Protein AF-A0AAV7FAI3-F1 (afdb_monomer_lite)

InterPro domains:
  IPR007508 D-aminoacyl-tRNA deacylase DtdA [PF04414] (69-119)
  IPR007508 D-aminoacyl-tRNA deacylase DtdA [PTHR34667] (17-124)

Sequence (124 aa):
MYQSLKQEDGEACGGDVATTIDATSIGPVSARLAPDISSFVNRDVRLLKHDNSIVTENDLDKWWEEVTGEVVDEVVFLSKHTAVSNRPALTVHSIGVTHLTEDETPPAGGKPGWAGLANLRIGP

Secondary structure (DSSP, 8-state):
--------------EEEEEESS-----S-EEEEETTEEEEEETTEEEEEESS-GGG--SHHHHHHHHH-PPEEEEEEE-----TT----------EETTS-TTSPPTTSS-BTEEPPP-TTS--

Radius of gyration: 15.96 Å; chains: 1; bounding box: 40×35×48 Å

Organism: Aristolochia fimbriata (NCBI:txid158543)

Structure (mmCIF, N/CA/C/O backbone):
data_AF-A0AAV7FAI3-F1
#
_entry.id   AF-A0AAV7FAI3-F1
#
loop_
_atom_site.group_PDB
_atom_site.id
_atom_site.type_symbol
_atom_site.label_atom_id
_atom_site.label_alt_id
_atom_site.label_comp_id
_atom_site.label_asym_id
_atom_site.label_entity_id
_atom_site.label_seq_id
_atom_site.pdbx_PDB_ins_code
_atom_site.Cartn_x
_atom_site.Cartn_y
_atom_site.Cartn_z
_atom_site.occupancy
_atom_site.B_iso_or_equiv
_atom_site.auth_seq_id
_atom_site.auth_comp_id
_atom_site.auth_asym_id
_atom_site.auth_atom_id
_atom_site.pdbx_PDB_model_num
ATOM 1 N N . MET A 1 1 ? 17.771 -5.960 3.764 1.00 31.33 1 MET A N 1
ATOM 2 C CA . MET A 1 1 ? 17.878 -7.086 4.713 1.00 31.33 1 MET A CA 1
ATOM 3 C C . MET A 1 1 ? 17.279 -6.643 6.036 1.00 31.33 1 MET A C 1
ATOM 5 O O . MET A 1 1 ? 17.920 -5.880 6.738 1.00 31.33 1 MET A O 1
ATOM 9 N N . TYR A 1 2 ? 16.054 -7.059 6.344 1.00 23.88 2 TYR A N 1
ATOM 10 C CA . TYR A 1 2 ? 15.601 -7.144 7.730 1.00 23.88 2 TYR A CA 1
ATOM 11 C C . TYR A 1 2 ? 14.695 -8.365 7.846 1.00 23.88 2 TYR A C 1
ATOM 13 O O . TYR A 1 2 ? 13.717 -8.494 7.115 1.00 23.88 2 TYR A O 1
ATOM 21 N N . GLN A 1 3 ? 15.119 -9.285 8.708 1.00 33.38 3 GLN A N 1
ATOM 22 C CA . GLN A 1 3 ? 14.254 -10.271 9.326 1.00 33.38 3 GLN A CA 1
ATOM 23 C C . GLN A 1 3 ? 13.405 -9.555 10.374 1.00 33.38 3 GLN A C 1
ATOM 25 O O . GLN A 1 3 ? 13.952 -8.759 11.133 1.00 33.38 3 GLN A O 1
ATOM 30 N N . SER A 1 4 ? 12.127 -9.894 10.485 1.00 27.55 4 SER A N 1
ATOM 31 C CA . SER A 1 4 ? 11.436 -9.777 11.767 1.00 27.55 4 SER A CA 1
ATOM 32 C C . SER A 1 4 ? 10.621 -11.042 11.991 1.00 27.55 4 SER A C 1
ATOM 34 O O . SER A 1 4 ? 9.481 -11.173 11.562 1.00 27.55 4 SER A O 1
ATOM 36 N N . LEU A 1 5 ? 11.281 -12.019 12.609 1.00 38.38 5 LEU A N 1
ATOM 37 C CA . LEU A 1 5 ? 10.615 -12.982 13.468 1.00 38.38 5 LEU A CA 1
ATOM 38 C C . LEU A 1 5 ? 10.424 -12.290 14.816 1.00 38.38 5 LEU A C 1
ATOM 40 O O . LEU A 1 5 ? 11.423 -11.977 15.461 1.00 38.38 5 LEU A O 1
ATOM 44 N N . LYS A 1 6 ? 9.175 -12.113 15.247 1.00 27.11 6 LYS A N 1
ATOM 45 C CA . LYS A 1 6 ? 8.776 -12.069 16.660 1.00 27.11 6 LYS A CA 1
ATOM 46 C C . LYS A 1 6 ? 7.303 -12.459 16.757 1.00 27.11 6 LYS A C 1
ATOM 48 O O . LYS A 1 6 ? 6.411 -11.633 16.644 1.00 27.11 6 LYS A O 1
ATOM 53 N N . GLN A 1 7 ? 7.085 -13.752 16.965 1.00 39.31 7 GLN A N 1
ATOM 54 C CA . GLN A 1 7 ? 5.891 -14.246 17.632 1.00 39.31 7 GLN A CA 1
ATOM 55 C C . GLN A 1 7 ? 6.240 -14.321 19.118 1.00 39.31 7 GLN A C 1
ATOM 57 O O . GLN A 1 7 ? 6.970 -15.222 19.519 1.00 39.31 7 GLN A O 1
ATOM 62 N N . GLU A 1 8 ? 5.788 -13.345 19.903 1.00 31.97 8 GLU A N 1
ATOM 63 C CA . GLU A 1 8 ? 5.756 -13.419 21.367 1.00 31.97 8 GLU A CA 1
ATOM 64 C C . GLU A 1 8 ? 4.483 -12.728 21.873 1.00 31.97 8 GLU A C 1
ATOM 66 O O . GLU A 1 8 ? 4.356 -11.509 21.824 1.00 31.97 8 GLU A O 1
ATOM 71 N N . ASP A 1 9 ? 3.537 -13.564 22.297 1.00 40.19 9 ASP A N 1
ATOM 72 C CA . ASP A 1 9 ? 2.578 -13.418 23.393 1.00 40.19 9 ASP A CA 1
ATOM 73 C C . ASP A 1 9 ? 2.335 -11.992 23.922 1.00 40.19 9 ASP A C 1
ATOM 75 O O . ASP A 1 9 ? 2.815 -11.583 24.980 1.00 40.19 9 ASP A O 1
ATOM 79 N N . GLY A 1 10 ? 1.496 -11.258 23.205 1.00 30.20 10 GLY A N 1
ATOM 80 C CA . GLY A 1 10 ? 0.836 -10.050 23.672 1.00 30.20 10 GLY A CA 1
ATOM 81 C C . GLY A 1 10 ? -0.392 -9.837 22.806 1.00 30.20 10 GLY A C 1
ATOM 82 O O . GLY A 1 10 ? -0.322 -10.025 21.596 1.00 30.20 10 GLY A O 1
ATOM 83 N N . GLU A 1 11 ? -1.527 -9.515 23.417 1.00 35.69 11 GLU A N 1
ATOM 84 C CA . GLU A 1 11 ? -2.785 -9.219 22.728 1.00 35.69 11 GLU A CA 1
ATOM 85 C C . GLU A 1 11 ? -2.623 -7.916 21.928 1.00 35.69 11 GLU A C 1
ATOM 87 O O . GLU A 1 11 ? -3.003 -6.833 22.364 1.00 35.69 11 GLU A O 1
ATOM 92 N N . ALA A 1 12 ? -1.952 -8.010 20.781 1.00 31.94 12 ALA A N 1
ATOM 93 C CA . ALA A 1 12 ? -1.932 -6.982 19.765 1.00 31.94 12 ALA A CA 1
ATOM 94 C C . ALA A 1 12 ? -3.230 -7.137 18.977 1.00 31.94 12 ALA A C 1
ATOM 96 O O . ALA A 1 12 ? -3.502 -8.190 18.401 1.00 31.94 12 ALA A O 1
ATOM 97 N N . CYS A 1 13 ? -4.057 -6.096 19.009 1.00 29.64 13 CYS A N 1
ATOM 98 C CA . CYS A 1 13 ? -5.210 -5.960 18.130 1.00 29.64 13 CYS A CA 1
ATOM 99 C C . CYS A 1 13 ? -4.656 -5.748 16.713 1.00 29.64 13 CYS A C 1
ATOM 101 O O . CYS A 1 13 ? -4.453 -4.615 16.286 1.00 29.64 13 CYS A O 1
ATOM 103 N N . GLY A 1 14 ? -4.268 -6.848 16.074 1.00 29.78 14 GLY A N 1
ATOM 104 C CA . GLY A 1 14 ? -3.664 -6.883 14.754 1.00 29.78 14 GLY A CA 1
ATOM 105 C C . GLY A 1 14 ? -4.673 -6.468 13.691 1.00 29.78 14 GLY A C 1
ATOM 106 O O . GLY A 1 14 ? -5.823 -6.916 13.723 1.00 29.78 14 GLY A O 1
ATOM 107 N N . GLY A 1 15 ? -4.282 -5.520 12.839 1.00 40.50 15 GLY A N 1
ATOM 108 C CA . GLY A 1 15 ? -5.161 -4.907 11.851 1.00 40.50 15 GLY A CA 1
ATOM 109 C C . GLY A 1 15 ? -4.710 -5.179 10.418 1.00 40.50 15 GLY A C 1
ATOM 110 O O . GLY A 1 15 ? -3.538 -5.002 10.088 1.00 40.50 15 GLY A O 1
ATOM 111 N N . ASP A 1 16 ? -5.652 -5.536 9.546 1.00 49.38 16 ASP A N 1
ATOM 112 C CA . ASP A 1 16 ? -5.429 -5.633 8.102 1.00 49.38 16 ASP A CA 1
ATOM 113 C C . ASP A 1 16 ? -5.553 -4.240 7.474 1.00 49.38 16 ASP A C 1
ATOM 115 O O . ASP A 1 16 ? -6.592 -3.585 7.599 1.00 49.38 16 ASP A O 1
ATOM 119 N N . VAL A 1 17 ? -4.530 -3.779 6.751 1.00 55.59 17 VAL A N 1
ATOM 120 C CA . VAL A 1 17 ? -4.552 -2.476 6.073 1.00 55.59 17 VAL A CA 1
ATOM 121 C C . VAL A 1 17 ? -4.789 -2.671 4.577 1.00 55.59 17 VAL A C 1
ATOM 123 O O . VAL A 1 17 ? -3.921 -3.108 3.826 1.00 55.59 17 VAL A O 1
ATOM 126 N N . ALA A 1 18 ? -5.979 -2.306 4.112 1.00 56.81 18 ALA A N 1
ATOM 127 C CA . ALA A 1 18 ? -6.295 -2.213 2.696 1.00 56.81 18 ALA A CA 1
ATOM 128 C C . ALA A 1 18 ? -6.073 -0.780 2.206 1.00 56.81 18 ALA A C 1
ATOM 130 O O . ALA A 1 18 ? -6.509 0.161 2.857 1.00 56.81 18 ALA A O 1
ATOM 131 N N . THR A 1 19 ? -5.461 -0.579 1.044 1.00 53.22 19 THR A N 1
ATOM 132 C CA . THR A 1 19 ? -5.336 0.756 0.423 1.00 53.22 19 THR A CA 1
ATOM 133 C C . THR A 1 19 ? -6.078 0.808 -0.906 1.00 53.22 19 THR A C 1
ATOM 135 O O . THR A 1 19 ? -6.117 -0.173 -1.655 1.00 53.22 19 THR A O 1
ATOM 138 N N . THR A 1 20 ? -6.718 1.946 -1.186 1.00 46.34 20 THR A N 1
ATOM 139 C CA . THR A 1 20 ? -7.415 2.194 -2.446 1.00 46.34 20 THR A CA 1
ATOM 140 C C . THR A 1 20 ? -7.256 3.634 -2.925 1.00 46.34 20 THR A C 1
ATOM 142 O O . THR A 1 20 ? -7.294 4.583 -2.141 1.00 46.34 20 THR A O 1
ATOM 145 N N . ILE A 1 21 ? -7.166 3.788 -4.247 1.00 44.78 21 ILE A N 1
ATOM 146 C CA . ILE A 1 21 ? -7.304 5.073 -4.947 1.00 44.78 21 ILE A CA 1
ATOM 147 C C . ILE A 1 21 ? -8.761 5.367 -5.353 1.00 44.78 21 ILE A C 1
ATOM 149 O O . ILE A 1 21 ? -9.038 6.434 -5.896 1.00 44.78 21 ILE A O 1
ATOM 153 N N . ASP A 1 22 ? -9.703 4.437 -5.127 1.00 40.09 22 ASP A N 1
ATOM 154 C CA . ASP A 1 22 ? -11.091 4.543 -5.600 1.00 40.09 22 ASP A CA 1
ATOM 155 C C . ASP A 1 22 ? -12.115 4.404 -4.457 1.00 40.09 22 ASP A C 1
ATOM 157 O O . ASP A 1 22 ? -12.010 3.573 -3.560 1.00 40.09 22 ASP A O 1
ATOM 161 N N . ALA A 1 23 ? -13.136 5.256 -4.467 1.00 36.91 23 ALA A N 1
ATOM 162 C CA . ALA A 1 23 ? -13.968 5.595 -3.312 1.00 36.91 23 ALA A CA 1
ATOM 163 C C . ALA A 1 23 ? -15.096 4.592 -2.989 1.00 36.91 23 ALA A C 1
ATOM 165 O O . ALA A 1 23 ? -16.049 4.950 -2.297 1.00 36.91 23 ALA A O 1
ATOM 166 N N . THR A 1 24 ? -15.038 3.349 -3.466 1.00 35.09 24 THR A N 1
ATOM 167 C CA . THR A 1 24 ? -16.242 2.491 -3.530 1.00 35.09 24 THR A CA 1
ATOM 168 C C . THR A 1 24 ? -16.532 1.675 -2.253 1.00 35.09 24 THR A C 1
ATOM 170 O O . THR A 1 24 ? -17.378 0.787 -2.260 1.00 35.09 24 THR A O 1
ATOM 173 N N . SER A 1 25 ? -15.905 1.980 -1.112 1.00 36.38 25 SER A N 1
ATOM 174 C CA . SER A 1 25 ? -16.218 1.323 0.169 1.00 36.38 25 SER A CA 1
ATOM 175 C C . SER A 1 25 ? -16.103 2.293 1.346 1.00 36.38 25 SER A C 1
ATOM 177 O O . SER A 1 25 ? -15.060 2.366 1.989 1.00 36.38 25 SER A O 1
ATOM 179 N N . ILE A 1 26 ? -17.160 3.053 1.649 1.00 45.34 26 ILE A N 1
ATOM 180 C CA . ILE A 1 26 ? -17.181 3.949 2.818 1.00 45.34 26 ILE A CA 1
ATOM 181 C C . ILE A 1 26 ? -18.389 3.636 3.712 1.00 45.34 26 ILE A C 1
ATOM 183 O O . ILE A 1 26 ? -19.529 3.952 3.377 1.00 45.34 26 ILE A O 1
ATOM 187 N N . GLY A 1 27 ? -18.106 3.025 4.867 1.00 41.91 27 GLY A N 1
ATOM 188 C CA . GLY A 1 27 ? -18.951 3.015 6.067 1.00 41.91 27 GLY A CA 1
ATOM 189 C C . GLY A 1 27 ? -18.463 4.050 7.103 1.00 41.91 27 GLY A C 1
ATOM 190 O O . GLY A 1 27 ? -17.392 4.635 6.927 1.00 41.91 27 GLY A O 1
ATOM 191 N N . PRO A 1 28 ? -19.232 4.325 8.173 1.00 39.47 28 PRO A N 1
ATOM 192 C CA . PRO A 1 28 ? -19.127 5.571 8.929 1.00 39.47 28 PRO A CA 1
ATOM 193 C C . PRO A 1 28 ? -18.154 5.486 10.114 1.00 39.47 28 PRO A C 1
ATOM 195 O O . PRO A 1 28 ? -18.588 5.510 11.257 1.00 39.47 28 PRO A O 1
ATOM 198 N N . VAL A 1 29 ? -16.844 5.434 9.868 1.00 43.03 29 VAL A N 1
ATOM 199 C CA . VAL A 1 29 ? -15.823 5.887 10.836 1.00 43.03 29 VAL A CA 1
ATOM 200 C C . VAL A 1 29 ? -14.628 6.377 10.029 1.00 43.03 29 VAL A C 1
ATOM 202 O O . VAL A 1 29 ? -13.887 5.554 9.510 1.00 43.03 29 VAL A O 1
ATOM 205 N N . SER A 1 30 ? -14.453 7.692 9.880 1.00 52.66 30 SER A N 1
ATOM 206 C CA . SER A 1 30 ? -13.327 8.274 9.136 1.00 52.66 30 SER A CA 1
ATOM 207 C C . SER A 1 30 ? -12.374 9.008 10.072 1.00 52.66 30 SER A C 1
ATOM 209 O O . SER A 1 30 ? -12.809 9.904 10.793 1.00 52.66 30 SER A O 1
ATOM 211 N N . ALA A 1 31 ? -11.082 8.686 10.029 1.00 56.28 31 ALA A N 1
ATOM 212 C CA . ALA A 1 31 ? -10.028 9.449 10.703 1.00 56.28 31 ALA A CA 1
ATOM 213 C C . ALA A 1 31 ? -8.972 9.903 9.684 1.00 56.28 31 ALA A C 1
ATOM 215 O O . ALA A 1 31 ? -8.583 9.135 8.802 1.00 56.28 31 ALA A O 1
ATOM 216 N N . ARG A 1 32 ? -8.520 11.158 9.779 1.00 50.06 32 ARG A N 1
ATOM 217 C CA . ARG A 1 32 ? -7.504 11.747 8.890 1.00 50.06 32 ARG A CA 1
ATOM 218 C C . ARG A 1 32 ? -6.144 11.684 9.579 1.00 50.06 32 ARG A C 1
ATOM 220 O O . ARG A 1 32 ? -6.006 12.222 10.672 1.00 50.06 32 ARG A O 1
ATOM 227 N N . LEU A 1 33 ? -5.173 11.033 8.945 1.00 57.66 33 LEU A N 1
ATOM 228 C CA . LEU A 1 33 ? -3.855 10.743 9.544 1.00 57.66 33 LEU A CA 1
ATOM 229 C C . LEU A 1 33 ? -2.753 11.660 9.016 1.00 57.66 33 LEU A C 1
ATOM 231 O O . LEU A 1 33 ? -1.802 11.982 9.716 1.00 57.66 33 LEU A O 1
ATOM 235 N N . ALA A 1 34 ? -2.926 12.121 7.782 1.00 61.72 34 ALA A N 1
ATOM 236 C CA . ALA A 1 34 ? -2.108 13.106 7.093 1.00 61.72 34 ALA A CA 1
ATOM 237 C C . ALA A 1 34 ? -3.056 14.017 6.293 1.00 61.72 34 ALA A C 1
ATOM 239 O O . ALA A 1 34 ? -4.219 13.640 6.092 1.00 61.72 34 ALA A O 1
ATOM 240 N N . PRO A 1 35 ? -2.625 15.202 5.817 1.00 55.78 35 PRO A N 1
ATOM 241 C CA . PRO A 1 35 ? -3.476 16.056 4.993 1.00 55.78 35 PRO A CA 1
ATOM 242 C C . PRO A 1 35 ? -4.141 15.281 3.842 1.00 55.78 35 PRO A C 1
ATOM 244 O O . PRO A 1 35 ? -5.323 15.492 3.607 1.00 55.78 35 PRO A O 1
ATOM 247 N N . ASP A 1 36 ? -3.500 14.276 3.255 1.00 70.56 36 ASP A N 1
ATOM 248 C CA . ASP A 1 36 ? -4.041 13.641 2.046 1.00 70.56 36 ASP A CA 1
ATOM 249 C C . ASP A 1 36 ? -4.424 12.159 2.224 1.00 70.56 36 ASP A C 1
ATOM 251 O O . ASP A 1 36 ? -4.666 11.463 1.242 1.00 70.56 36 ASP A O 1
ATOM 255 N N . ILE A 1 37 ? -4.509 11.663 3.470 1.00 78.12 37 ILE A N 1
ATOM 256 C CA . ILE A 1 37 ? -4.859 10.259 3.758 1.00 78.12 37 ILE A CA 1
ATOM 257 C C . ILE A 1 37 ? -6.076 10.187 4.682 1.00 78.12 37 ILE A C 1
ATOM 259 O O . ILE A 1 37 ? -6.034 10.599 5.847 1.00 78.12 37 ILE A O 1
ATOM 263 N N . SER A 1 38 ? -7.165 9.630 4.150 1.00 83.81 38 SER A N 1
ATOM 264 C CA . SER A 1 38 ? -8.374 9.281 4.900 1.00 83.81 38 SER A CA 1
ATOM 265 C C . SER A 1 38 ? -8.337 7.804 5.276 1.00 83.81 38 SER A C 1
ATOM 267 O O . SER A 1 38 ? -8.075 6.966 4.421 1.00 83.81 38 SER A O 1
ATOM 269 N N . SER A 1 39 ? -8.638 7.467 6.527 1.00 83.56 39 SER A N 1
ATOM 270 C CA . SER A 1 39 ? -8.728 6.080 6.993 1.00 83.56 39 SER A CA 1
ATOM 271 C C . SER A 1 39 ? -10.147 5.730 7.422 1.00 83.56 39 SER A C 1
ATOM 273 O O . SER A 1 39 ? -10.832 6.573 8.002 1.00 83.56 39 SER A O 1
ATOM 275 N N . PHE A 1 40 ? -10.576 4.499 7.155 1.00 85.38 40 PHE A N 1
ATOM 276 C CA . PHE A 1 40 ? -11.883 3.960 7.522 1.00 85.38 40 PHE A CA 1
ATOM 277 C C . PHE A 1 40 ? -11.713 2.612 8.210 1.00 85.38 40 PHE A C 1
ATOM 279 O O . PHE A 1 40 ? -10.912 1.810 7.749 1.00 85.38 40 PHE A O 1
ATOM 286 N N . VAL A 1 41 ? -12.448 2.341 9.287 1.00 85.12 41 VAL A N 1
ATOM 287 C CA . VAL A 1 41 ? -12.301 1.090 10.055 1.00 85.12 41 VAL A CA 1
ATOM 288 C C . VAL A 1 41 ? -13.573 0.247 10.022 1.00 85.12 41 VAL A C 1
ATOM 290 O O . VAL A 1 41 ? -14.685 0.768 10.113 1.00 85.12 41 VAL A O 1
ATOM 293 N N . ASN A 1 42 ? -13.402 -1.068 9.900 1.00 83.81 42 ASN A N 1
ATOM 294 C CA . ASN A 1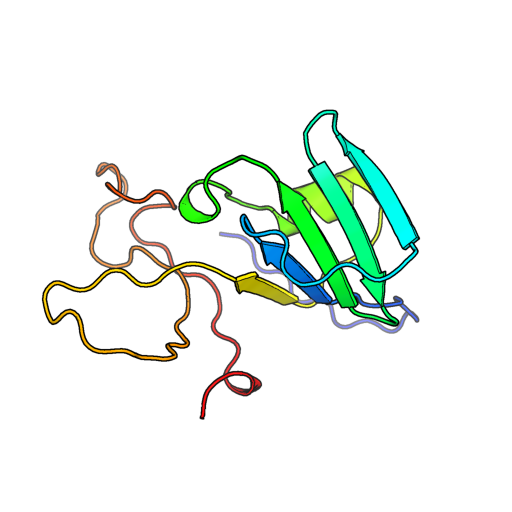 42 ? -14.446 -2.071 10.040 1.00 83.81 42 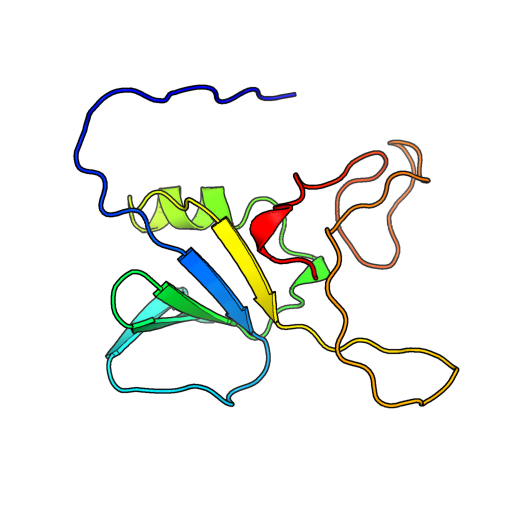ASN A CA 1
ATOM 295 C C . ASN A 1 42 ? -13.877 -3.311 10.741 1.00 83.81 42 ASN A C 1
ATOM 297 O O . ASN A 1 42 ? -13.213 -4.131 10.107 1.00 83.81 42 ASN A O 1
ATOM 301 N N . ARG A 1 43 ? -14.188 -3.463 12.035 1.00 88.38 43 ARG A N 1
ATOM 302 C CA . ARG A 1 43 ? -13.574 -4.481 12.906 1.00 88.38 43 ARG A CA 1
ATOM 303 C C . ARG A 1 43 ? -12.046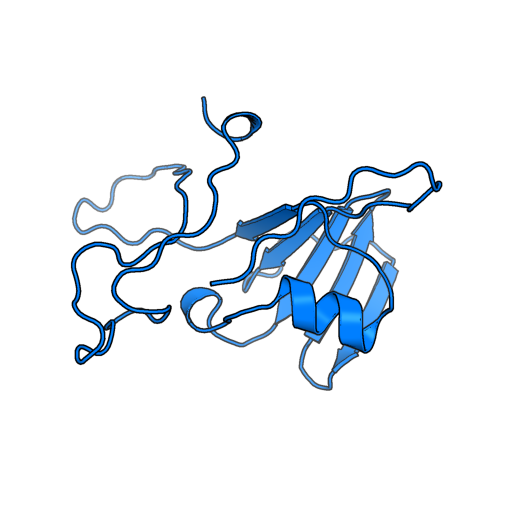 -4.372 12.827 1.00 88.38 43 ARG A C 1
ATOM 305 O O . ARG A 1 43 ? -11.533 -3.271 12.992 1.00 88.38 43 ARG A O 1
ATOM 312 N N . ASP A 1 44 ? -11.376 -5.473 12.519 1.00 85.81 44 ASP A N 1
ATOM 313 C CA . ASP A 1 44 ? -9.921 -5.591 12.453 1.00 85.81 44 ASP A CA 1
ATOM 314 C C . ASP A 1 44 ? -9.366 -5.161 11.084 1.00 85.81 44 ASP A C 1
ATOM 316 O O . ASP A 1 44 ? -8.177 -5.270 10.830 1.00 85.81 44 ASP A O 1
ATOM 320 N N . VAL A 1 45 ? -10.212 -4.655 10.178 1.00 85.56 45 VAL A N 1
ATOM 321 C CA . VAL A 1 45 ? -9.789 -4.189 8.852 1.00 85.56 45 VAL A CA 1
ATOM 322 C C . VAL A 1 45 ? -9.855 -2.673 8.782 1.00 85.56 45 VAL A C 1
ATOM 324 O O . VAL A 1 45 ? -10.855 -2.046 9.155 1.00 85.56 45 VAL A O 1
ATOM 327 N N . ARG A 1 46 ? -8.817 -2.074 8.207 1.00 87.62 46 ARG A N 1
ATOM 328 C CA . ARG A 1 46 ? -8.718 -0.647 7.957 1.00 87.62 46 ARG A CA 1
ATOM 329 C C . ARG A 1 46 ? -8.478 -0.350 6.485 1.00 87.62 46 ARG A C 1
ATOM 331 O O . ARG A 1 46 ? -7.544 -0.849 5.879 1.00 87.62 46 ARG A O 1
ATOM 338 N N . LEU A 1 47 ? -9.305 0.519 5.916 1.00 87.94 47 LEU A N 1
ATOM 339 C CA . LEU A 1 47 ? -9.151 1.036 4.564 1.00 87.94 47 LEU A CA 1
ATOM 340 C C . LEU A 1 47 ? -8.467 2.402 4.586 1.00 87.94 47 LEU A C 1
ATOM 342 O O . LEU A 1 47 ? -8.972 3.334 5.209 1.00 87.94 47 LEU A O 1
ATOM 346 N N . LEU A 1 48 ? -7.372 2.548 3.852 1.00 86.19 48 LEU A N 1
ATOM 347 C CA . LEU A 1 48 ? -6.689 3.808 3.595 1.00 86.19 48 LEU A CA 1
ATOM 348 C C . LEU A 1 48 ? -7.021 4.287 2.193 1.00 86.19 48 LEU A C 1
ATOM 350 O O . LEU A 1 48 ? -6.813 3.589 1.203 1.00 86.19 48 LEU A O 1
ATOM 354 N N . LYS A 1 49 ? -7.534 5.507 2.115 1.00 83.56 49 LYS A N 1
ATOM 355 C CA . LYS A 1 49 ? -7.749 6.222 0.870 1.00 83.56 49 LYS A CA 1
ATOM 356 C C . LYS A 1 49 ? -6.753 7.368 0.792 1.00 83.56 49 LYS A C 1
ATOM 358 O O . LYS A 1 49 ? -6.747 8.239 1.663 1.00 83.56 49 LYS A O 1
ATOM 363 N N . HIS A 1 50 ? -5.962 7.372 -0.268 1.00 78.56 50 HIS A N 1
ATOM 364 C CA . HIS A 1 50 ? -4.981 8.403 -0.575 1.00 78.56 50 HIS A CA 1
ATOM 365 C C . HIS A 1 50 ? -5.018 8.701 -2.078 1.00 78.56 50 HIS A C 1
ATOM 367 O O . HIS A 1 50 ? -5.444 7.862 -2.872 1.00 78.56 50 HIS A O 1
ATOM 373 N N . ASP A 1 51 ? -4.583 9.899 -2.462 1.00 72.38 51 ASP A N 1
ATOM 374 C CA . ASP A 1 51 ? -4.595 10.342 -3.864 1.00 72.38 51 ASP A CA 1
ATOM 375 C C . ASP A 1 51 ? -3.288 10.001 -4.612 1.00 72.38 51 ASP A C 1
ATOM 377 O O . ASP A 1 51 ? -3.130 10.327 -5.792 1.00 72.38 51 ASP A O 1
ATOM 381 N N . ASN A 1 52 ? -2.343 9.332 -3.942 1.00 68.06 52 ASN A N 1
ATOM 382 C CA . ASN A 1 52 ? -1.057 8.951 -4.518 1.00 68.06 52 ASN A CA 1
ATOM 383 C C . ASN A 1 52 ? -1.108 7.574 -5.193 1.00 68.06 52 ASN A C 1
ATOM 385 O O . ASN A 1 52 ? -2.005 6.760 -4.990 1.00 68.06 52 ASN A O 1
ATOM 389 N N . SER A 1 53 ? -0.107 7.300 -6.030 1.00 67.12 53 SER A N 1
ATOM 390 C CA . SER A 1 53 ? 0.021 6.002 -6.683 1.00 67.12 53 SER A CA 1
ATOM 391 C C . SER A 1 53 ? 0.475 4.935 -5.687 1.00 67.12 53 SER A C 1
ATOM 393 O O . SER A 1 53 ? 1.613 4.963 -5.217 1.00 67.12 53 SER A O 1
ATOM 395 N N . ILE A 1 54 ? -0.387 3.947 -5.453 1.00 67.81 54 ILE A N 1
ATOM 396 C CA . ILE A 1 54 ? -0.129 2.769 -4.613 1.00 67.81 54 ILE A CA 1
ATOM 397 C C . ILE A 1 54 ? 1.220 2.097 -4.922 1.00 67.81 54 ILE A C 1
ATOM 399 O O . ILE A 1 54 ? 1.937 1.669 -4.026 1.00 67.81 54 ILE A O 1
ATOM 403 N N . VAL A 1 55 ? 1.604 2.020 -6.199 1.00 59.31 55 VAL A N 1
ATOM 404 C CA . VAL A 1 55 ? 2.821 1.298 -6.613 1.00 59.31 55 VAL A CA 1
ATOM 405 C C . VAL A 1 55 ? 4.125 2.029 -6.264 1.00 59.31 55 VAL A C 1
ATOM 407 O O . VAL A 1 55 ? 5.208 1.457 -6.365 1.00 59.31 55 VAL A O 1
ATOM 410 N N . THR A 1 56 ? 4.037 3.296 -5.849 1.00 62.34 56 THR A N 1
ATOM 411 C CA . THR A 1 56 ? 5.198 4.099 -5.432 1.00 62.34 56 THR A CA 1
ATOM 412 C C . THR A 1 56 ? 5.406 4.128 -3.921 1.00 62.34 56 THR A C 1
ATOM 414 O O . THR A 1 56 ? 6.435 4.622 -3.460 1.00 62.34 56 THR A O 1
ATOM 417 N N . GLU A 1 57 ? 4.465 3.579 -3.152 1.00 69.25 57 GLU A N 1
ATOM 418 C CA . GLU A 1 57 ? 4.531 3.562 -1.695 1.00 69.25 57 GLU A CA 1
ATOM 419 C C . GLU A 1 57 ? 5.374 2.379 -1.221 1.00 69.25 57 GLU A C 1
ATOM 421 O O . GLU A 1 57 ? 4.956 1.223 -1.240 1.00 69.25 57 GLU A O 1
ATOM 426 N N . ASN A 1 58 ? 6.604 2.679 -0.810 1.00 76.56 58 ASN A N 1
ATOM 427 C CA . ASN A 1 58 ? 7.449 1.728 -0.102 1.00 76.56 58 ASN A CA 1
ATOM 428 C C . ASN A 1 58 ? 7.186 1.832 1.403 1.00 76.56 58 ASN A C 1
ATOM 430 O O . ASN A 1 58 ? 7.025 2.938 1.912 1.00 76.56 58 ASN A O 1
ATOM 434 N N . ASP A 1 59 ? 7.247 0.695 2.102 1.00 84.19 59 ASP A N 1
ATOM 435 C CA . ASP A 1 59 ? 7.267 0.639 3.571 1.00 84.19 59 ASP A CA 1
ATOM 436 C C . ASP A 1 59 ? 6.004 1.263 4.238 1.00 84.19 59 ASP A C 1
ATOM 438 O O . ASP A 1 59 ? 6.091 1.898 5.290 1.00 84.19 59 ASP A O 1
ATOM 442 N N . LEU A 1 60 ? 4.823 1.104 3.613 1.00 84.00 60 LEU A N 1
ATOM 443 C CA . LEU A 1 60 ? 3.537 1.647 4.094 1.00 84.00 60 LEU A CA 1
ATOM 444 C C . LEU A 1 60 ? 3.130 1.104 5.474 1.00 84.00 60 LEU A C 1
ATOM 446 O O . LEU A 1 60 ? 2.601 1.843 6.300 1.00 84.00 60 LEU A O 1
ATOM 450 N N . ASP A 1 61 ? 3.396 -0.176 5.709 1.00 85.75 61 ASP A N 1
ATOM 451 C CA . ASP A 1 61 ? 3.262 -0.870 6.991 1.00 85.75 61 ASP A CA 1
ATOM 452 C C . ASP A 1 61 ? 4.040 -0.158 8.105 1.00 85.75 61 ASP A C 1
ATOM 454 O O . ASP A 1 61 ? 3.485 0.175 9.150 1.00 85.75 61 ASP A O 1
ATOM 458 N N . LYS A 1 62 ? 5.307 0.178 7.847 1.00 86.50 62 LYS A N 1
ATOM 459 C CA . LYS A 1 62 ? 6.152 0.875 8.827 1.00 86.50 62 LYS A CA 1
ATOM 460 C C . LYS A 1 62 ? 5.677 2.291 9.078 1.00 86.50 62 LYS A C 1
ATOM 462 O O . LYS A 1 62 ? 5.614 2.724 10.221 1.00 86.50 62 LYS A O 1
ATOM 467 N N . TRP A 1 63 ? 5.331 3.011 8.013 1.00 85.69 63 TRP A N 1
ATOM 468 C CA . TRP A 1 63 ? 4.782 4.356 8.151 1.00 85.69 63 TRP A CA 1
ATOM 469 C C . TRP A 1 63 ? 3.503 4.349 9.003 1.00 85.69 63 TRP A C 1
ATOM 471 O O . TRP A 1 63 ? 3.318 5.221 9.853 1.00 85.69 63 TRP A O 1
ATOM 481 N N . TRP A 1 64 ? 2.642 3.348 8.809 1.00 85.19 64 TRP A N 1
ATOM 482 C CA . TRP A 1 64 ? 1.428 3.173 9.597 1.00 85.19 64 TRP A CA 1
ATOM 483 C C . TRP A 1 64 ? 1.734 2.963 11.083 1.00 85.19 64 TRP A C 1
ATOM 485 O O . TRP A 1 64 ? 1.203 3.686 11.933 1.00 85.19 64 TRP A O 1
ATOM 495 N N . GLU A 1 65 ? 2.621 2.016 11.382 1.00 86.25 65 GLU A N 1
ATOM 496 C CA . GLU A 1 65 ? 3.083 1.716 12.737 1.00 86.25 65 GLU A CA 1
ATOM 497 C C . GLU A 1 65 ? 3.698 2.943 13.417 1.00 86.25 65 GLU A C 1
ATOM 499 O O . GLU A 1 65 ? 3.382 3.242 14.566 1.00 86.25 65 GLU A O 1
ATOM 504 N N . GLU A 1 66 ? 4.530 3.705 12.707 1.00 86.31 66 GLU A N 1
ATOM 505 C CA . GLU A 1 66 ? 5.180 4.907 13.236 1.00 86.31 66 GLU A CA 1
ATOM 506 C C . GLU A 1 66 ? 4.178 6.015 13.591 1.00 86.31 66 GLU A C 1
ATOM 508 O O . GLU A 1 66 ? 4.341 6.700 14.603 1.00 86.31 66 GLU A O 1
ATOM 513 N N . VAL A 1 67 ? 3.144 6.209 12.768 1.00 84.06 67 VAL A N 1
ATOM 514 C CA . VAL A 1 67 ? 2.159 7.288 12.955 1.00 84.06 67 VAL A CA 1
ATOM 515 C C . VAL A 1 67 ? 1.090 6.922 13.983 1.00 84.06 67 VAL A C 1
ATOM 517 O O . VAL A 1 67 ? 0.600 7.802 14.695 1.00 84.06 67 VAL A O 1
ATOM 520 N N . THR A 1 68 ? 0.700 5.650 14.057 1.00 83.06 68 THR A N 1
ATOM 521 C CA . THR A 1 68 ? -0.466 5.214 14.844 1.00 83.06 68 THR A CA 1
ATOM 522 C C . THR A 1 68 ? -0.115 4.358 16.055 1.00 83.06 68 THR A C 1
ATOM 524 O O . THR A 1 68 ? -0.891 4.313 17.008 1.00 83.06 68 THR A O 1
ATOM 527 N N . GLY A 1 69 ? 1.043 3.697 16.043 1.00 85.06 69 GLY A N 1
ATOM 528 C CA . GLY A 1 69 ? 1.409 2.665 17.011 1.00 85.06 69 GLY A CA 1
ATOM 529 C C . GLY A 1 69 ? 0.679 1.330 16.817 1.00 85.06 69 GLY A C 1
ATOM 530 O O . GLY A 1 69 ? 0.870 0.429 17.631 1.00 85.06 69 GLY A O 1
ATOM 531 N N . GLU A 1 70 ? -0.162 1.191 15.787 1.00 84.31 70 GLU A N 1
ATOM 532 C CA . GLU A 1 70 ? -0.867 -0.054 15.457 1.00 84.31 70 GLU A CA 1
ATOM 533 C C . GLU A 1 70 ? 0.018 -0.928 14.554 1.00 84.31 70 GLU A C 1
ATOM 535 O O . GLU A 1 70 ? 0.469 -0.457 13.513 1.00 84.31 70 GLU A O 1
ATOM 540 N N . VAL A 1 71 ? 0.240 -2.191 14.937 1.00 86.00 71 VAL A N 1
ATOM 541 C CA . VAL A 1 71 ? 0.987 -3.181 14.136 1.00 86.00 71 VAL A CA 1
ATOM 542 C C . VAL A 1 71 ? 0.120 -3.700 12.995 1.00 86.00 71 VAL A C 1
ATOM 544 O O . VAL A 1 71 ? -1.060 -3.997 13.200 1.00 86.00 71 VAL A O 1
ATOM 547 N N . VAL A 1 72 ? 0.711 -3.817 11.806 1.00 87.06 72 VAL A N 1
ATOM 548 C CA . VAL A 1 72 ? 0.019 -4.304 10.606 1.00 87.06 72 VAL A CA 1
ATOM 549 C C . VAL A 1 72 ? 0.408 -5.752 10.335 1.00 87.06 72 VAL A C 1
ATOM 551 O O . VAL A 1 72 ? 1.573 -6.045 10.072 1.00 87.06 72 VAL A O 1
ATOM 554 N N . ASP A 1 73 ? -0.570 -6.659 10.349 1.00 88.62 73 ASP A N 1
ATOM 555 C CA . ASP A 1 73 ? -0.328 -8.065 10.001 1.00 88.62 73 ASP A CA 1
ATOM 556 C C . ASP A 1 73 ? -0.192 -8.253 8.487 1.00 88.62 73 ASP A C 1
ATOM 558 O O . ASP A 1 73 ? 0.651 -9.018 8.009 1.00 88.62 73 ASP A O 1
ATOM 562 N N . GLU A 1 74 ? -1.028 -7.547 7.723 1.00 86.69 74 GLU A N 1
ATOM 563 C CA . GLU A 1 74 ? -1.083 -7.668 6.275 1.00 86.69 74 GLU A CA 1
ATOM 564 C C . GLU A 1 74 ? -1.494 -6.364 5.582 1.00 86.69 74 GLU A C 1
ATOM 566 O O . GLU A 1 74 ? -2.361 -5.618 6.045 1.00 86.69 74 GLU A O 1
ATOM 571 N N . VAL A 1 75 ? -0.883 -6.116 4.418 1.00 87.00 75 VAL A N 1
ATOM 572 C CA . VAL A 1 75 ? -1.231 -5.003 3.531 1.00 87.00 75 VAL A CA 1
ATOM 573 C C . VAL A 1 75 ? -1.792 -5.540 2.221 1.00 87.00 75 VAL A C 1
ATOM 575 O O . VAL A 1 75 ? -1.108 -6.255 1.484 1.00 87.00 75 VAL A O 1
ATOM 578 N N . VAL A 1 76 ? -3.023 -5.144 1.892 1.00 87.00 76 VAL A N 1
ATOM 579 C CA . VAL A 1 76 ? -3.690 -5.507 0.635 1.00 87.00 76 VAL A CA 1
ATOM 580 C C . VAL A 1 76 ? -3.914 -4.268 -0.224 1.00 87.00 76 VAL A C 1
ATOM 582 O O . VAL A 1 76 ? -4.571 -3.304 0.166 1.00 87.00 76 VAL A O 1
ATOM 585 N N . PHE A 1 77 ? -3.410 -4.306 -1.452 1.00 86.19 77 PHE A N 1
ATOM 586 C CA . PHE A 1 77 ? -3.537 -3.201 -2.394 1.00 86.19 77 PHE A CA 1
ATOM 587 C C . PHE A 1 77 ? -4.700 -3.428 -3.362 1.00 86.19 77 PHE A C 1
ATOM 589 O O . PHE A 1 77 ? -4.666 -4.340 -4.189 1.00 86.19 77 PHE A O 1
ATOM 596 N N . LEU A 1 78 ? -5.717 -2.564 -3.305 1.00 85.75 78 LEU A N 1
ATOM 597 C CA . LEU A 1 78 ? -6.814 -2.557 -4.270 1.00 85.75 78 LEU A CA 1
ATOM 598 C C . LEU A 1 78 ? -6.457 -1.621 -5.426 1.00 85.75 78 LEU A C 1
ATOM 600 O O . LEU A 1 78 ? -6.605 -0.402 -5.333 1.00 85.75 78 LEU A O 1
ATOM 604 N N . SER A 1 79 ? -5.975 -2.202 -6.524 1.00 80.25 79 SER A N 1
ATOM 605 C CA . SER A 1 79 ? -5.483 -1.457 -7.684 1.00 80.25 79 SER A CA 1
ATOM 606 C C . SER A 1 79 ? -6.100 -1.941 -8.994 1.00 80.25 79 SER A C 1
ATOM 608 O O . SER A 1 79 ? -6.536 -3.087 -9.125 1.00 80.25 79 SER A O 1
ATOM 610 N N . LYS A 1 80 ? -6.116 -1.058 -9.999 1.00 81.88 80 LYS A N 1
ATOM 611 C CA . LYS A 1 80 ? -6.537 -1.414 -11.355 1.00 81.88 80 LYS A CA 1
ATOM 612 C C . LYS A 1 80 ? -5.470 -2.273 -12.033 1.00 81.88 80 LYS A C 1
ATOM 614 O O . LYS A 1 80 ? -4.288 -1.932 -12.038 1.00 81.88 80 LYS A O 1
ATOM 619 N N . HIS A 1 81 ? -5.905 -3.326 -12.715 1.00 83.19 81 HIS A N 1
ATOM 620 C CA . HIS A 1 81 ? -5.061 -4.068 -13.643 1.00 83.19 81 HIS A CA 1
ATOM 621 C C . HIS A 1 81 ? -5.303 -3.559 -15.069 1.00 83.19 81 HIS A C 1
ATOM 623 O O . HIS A 1 81 ? -6.440 -3.520 -15.534 1.00 83.19 81 HIS A O 1
ATOM 629 N N . THR A 1 82 ? -4.244 -3.141 -15.768 1.00 82.25 82 THR A N 1
ATOM 630 C CA . THR A 1 82 ? -4.333 -2.696 -17.169 1.00 82.25 82 THR A CA 1
ATOM 631 C C . THR A 1 82 ? -3.561 -3.667 -18.051 1.00 82.25 82 THR A C 1
ATOM 633 O O . THR A 1 82 ? -2.344 -3.775 -17.933 1.00 82.25 82 THR A O 1
ATOM 636 N N . ALA A 1 83 ? -4.264 -4.357 -18.949 1.00 84.19 83 ALA A N 1
ATOM 637 C CA . ALA A 1 83 ? -3.677 -5.289 -19.904 1.00 84.19 83 ALA A CA 1
ATOM 638 C C . ALA A 1 83 ? -4.150 -4.976 -21.326 1.00 84.19 83 ALA A C 1
ATOM 640 O O . ALA A 1 83 ? -5.315 -4.650 -21.552 1.00 84.19 83 ALA A O 1
ATOM 641 N N . VAL A 1 84 ? -3.260 -5.158 -22.306 1.00 87.81 84 VAL A N 1
ATOM 642 C CA . VAL A 1 84 ? -3.550 -4.930 -23.736 1.00 87.81 84 VAL A CA 1
ATOM 643 C C . VAL A 1 84 ? -4.696 -5.793 -24.276 1.00 87.81 84 VAL A C 1
ATOM 645 O O . VAL A 1 84 ? -5.301 -5.456 -25.286 1.00 87.81 84 VAL A O 1
ATOM 648 N N . SER A 1 85 ? -5.010 -6.905 -23.606 1.00 86.81 85 SER A N 1
ATOM 649 C CA . SER A 1 85 ? -6.081 -7.825 -23.998 1.00 86.81 85 SER A CA 1
ATOM 650 C C . SER A 1 85 ? -7.485 -7.235 -23.834 1.00 86.81 85 SER A C 1
ATOM 652 O O . SER A 1 85 ? -8.420 -7.763 -24.433 1.00 86.81 85 SER A O 1
ATOM 654 N N . ASN A 1 86 ? -7.637 -6.181 -23.019 1.00 80.00 86 ASN A N 1
ATOM 655 C CA . ASN A 1 86 ? -8.909 -5.534 -22.680 1.00 80.00 86 ASN A CA 1
ATOM 656 C C . ASN A 1 86 ? -10.010 -6.515 -22.220 1.00 80.00 86 ASN A C 1
ATOM 658 O O . ASN A 1 86 ? -11.201 -6.293 -22.441 1.00 80.00 86 ASN A O 1
ATOM 662 N N . ARG A 1 87 ? -9.608 -7.641 -21.614 1.00 88.69 87 ARG A N 1
ATOM 663 C CA . ARG A 1 87 ? -10.524 -8.640 -21.054 1.00 88.69 87 ARG A CA 1
ATOM 664 C C . ARG A 1 87 ? -10.785 -8.333 -19.580 1.00 88.69 87 ARG A C 1
ATOM 666 O O . ARG A 1 87 ? -9.819 -8.076 -18.862 1.00 88.69 87 ARG A O 1
ATOM 673 N N . PRO A 1 88 ? -12.043 -8.404 -19.112 1.00 88.50 88 PRO A N 1
ATOM 674 C CA . PRO A 1 88 ? -12.332 -8.266 -17.694 1.00 88.50 88 PRO A CA 1
ATOM 675 C C . PRO A 1 88 ? -11.686 -9.423 -16.929 1.00 88.50 88 PRO A C 1
ATOM 677 O O . PRO A 1 88 ? -11.841 -10.588 -17.298 1.00 88.50 88 PRO A O 1
ATOM 680 N N . ALA A 1 89 ? -10.955 -9.090 -15.872 1.00 88.12 89 ALA A N 1
ATOM 681 C CA . ALA A 1 89 ? -10.309 -10.050 -14.994 1.00 88.12 89 ALA A CA 1
ATOM 682 C C . ALA A 1 89 ? -10.283 -9.503 -13.566 1.00 88.12 89 ALA A C 1
ATOM 684 O O . ALA A 1 89 ? -10.109 -8.303 -13.358 1.00 88.12 89 ALA A O 1
ATOM 685 N N . LEU A 1 90 ? -10.429 -10.405 -12.599 1.00 88.31 90 LEU A N 1
ATOM 686 C CA . LEU A 1 90 ? -10.055 -10.170 -11.211 1.00 88.31 90 LEU A CA 1
ATOM 687 C C . LEU A 1 90 ? -8.732 -10.900 -10.986 1.00 88.31 90 LEU A C 1
ATOM 689 O O . LEU A 1 90 ? -8.655 -12.109 -11.197 1.00 88.31 90 LEU A O 1
ATOM 693 N N . THR A 1 91 ? -7.689 -10.161 -10.626 1.00 87.44 91 THR A N 1
ATOM 694 C CA . THR A 1 91 ? -6.329 -10.691 -10.491 1.00 87.44 91 THR A CA 1
ATOM 695 C C . THR A 1 91 ? -5.835 -10.521 -9.067 1.00 87.44 91 THR A C 1
ATOM 697 O O . THR A 1 91 ? -6.034 -9.465 -8.474 1.00 87.44 91 THR A O 1
ATOM 700 N N . VAL A 1 92 ? -5.128 -11.530 -8.564 1.00 89.19 92 VAL A N 1
ATOM 701 C CA . VAL A 1 92 ? -4.389 -11.479 -7.300 1.00 89.19 92 VAL A CA 1
ATOM 702 C C . VAL A 1 92 ? -2.935 -11.809 -7.614 1.00 89.19 92 VAL A C 1
ATOM 704 O O . VAL A 1 92 ? -2.662 -12.790 -8.305 1.00 89.19 92 VAL A O 1
ATOM 707 N N . HIS A 1 93 ? -2.004 -10.981 -7.152 1.00 86.94 93 HIS A N 1
ATOM 708 C CA . HIS A 1 93 ? -0.572 -11.228 -7.278 1.00 86.94 93 HIS A CA 1
ATOM 709 C C . HIS A 1 93 ? 0.184 -10.507 -6.161 1.00 86.94 93 HIS A C 1
ATOM 711 O O . HIS A 1 93 ? -0.258 -9.464 -5.679 1.00 86.94 93 HIS A O 1
ATOM 717 N N . SER A 1 94 ? 1.341 -11.040 -5.771 1.00 87.56 94 SER A N 1
ATOM 718 C CA . SER A 1 94 ? 2.279 -10.297 -4.933 1.00 87.56 94 SER A CA 1
ATOM 719 C C . SER A 1 94 ? 2.913 -9.147 -5.724 1.00 87.56 94 SER A C 1
ATOM 721 O O . SER A 1 94 ? 2.900 -9.122 -6.960 1.00 87.56 94 SER A O 1
ATOM 723 N N . ILE A 1 95 ? 3.455 -8.164 -5.008 1.00 86.19 95 ILE A N 1
ATOM 724 C CA . ILE A 1 95 ? 4.159 -7.021 -5.599 1.00 86.19 95 ILE A CA 1
ATOM 725 C C . ILE A 1 95 ? 5.665 -7.290 -5.554 1.00 86.19 95 ILE A C 1
ATOM 727 O O . ILE A 1 95 ? 6.198 -7.678 -4.517 1.00 86.19 95 ILE A O 1
ATOM 731 N N . GLY A 1 96 ? 6.367 -7.073 -6.669 1.00 88.75 96 GLY A N 1
ATOM 732 C CA . GLY A 1 96 ? 7.821 -7.218 -6.736 1.00 88.75 96 GLY A CA 1
ATOM 733 C C . GLY A 1 96 ? 8.413 -6.916 -8.111 1.00 88.75 96 GLY A C 1
ATOM 734 O O . GLY A 1 96 ? 7.746 -7.060 -9.134 1.00 88.75 96 GLY A O 1
ATOM 735 N N . VAL A 1 97 ? 9.686 -6.520 -8.128 1.00 90.56 97 VAL A N 1
ATOM 736 C CA . VAL A 1 97 ? 10.491 -6.209 -9.316 1.00 90.56 97 VAL A CA 1
ATOM 737 C C . VAL A 1 97 ? 11.756 -7.071 -9.308 1.00 90.56 97 VAL A C 1
ATOM 739 O O . VAL A 1 97 ? 12.876 -6.595 -9.161 1.00 90.56 97 VAL A O 1
ATOM 742 N N . THR A 1 98 ? 11.582 -8.381 -9.459 1.00 90.19 98 THR A N 1
ATOM 743 C CA . THR A 1 98 ? 12.670 -9.366 -9.306 1.00 90.19 98 THR A CA 1
ATOM 744 C C . THR A 1 98 ? 13.666 -9.404 -10.464 1.00 90.19 98 THR A C 1
ATOM 746 O O . THR A 1 98 ? 14.717 -10.019 -10.337 1.00 90.19 98 THR A O 1
ATOM 749 N N . HIS A 1 99 ? 13.321 -8.811 -11.608 1.00 90.31 99 HIS A N 1
ATOM 750 C CA . HIS A 1 99 ? 14.091 -8.940 -12.850 1.00 90.31 99 HIS A CA 1
ATOM 751 C C . HIS A 1 99 ? 15.129 -7.832 -13.058 1.00 90.31 99 HIS A C 1
ATOM 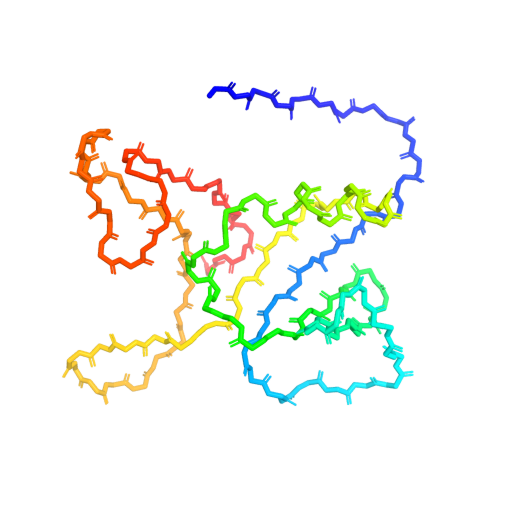753 O O . HIS A 1 99 ? 15.950 -7.966 -13.958 1.00 90.31 99 HIS A O 1
ATOM 759 N N . LEU A 1 100 ? 15.064 -6.752 -12.274 1.00 91.88 100 LEU A N 1
ATOM 760 C CA . LEU A 1 100 ? 15.968 -5.606 -12.391 1.00 91.88 100 LEU A CA 1
ATOM 761 C C . LEU A 1 100 ? 17.119 -5.700 -11.386 1.00 91.88 100 LEU A C 1
ATOM 763 O O . LEU A 1 100 ? 16.930 -6.219 -10.283 1.00 91.88 100 LEU A O 1
ATOM 767 N N . THR A 1 101 ? 18.285 -5.172 -11.749 1.00 90.62 101 THR A N 1
ATOM 768 C CA . THR A 1 101 ? 19.446 -5.023 -10.861 1.00 90.62 101 THR A CA 1
ATOM 769 C C . THR A 1 101 ? 19.355 -3.746 -10.023 1.00 90.62 101 THR A C 1
ATOM 771 O O . THR A 1 101 ? 18.590 -2.837 -10.334 1.00 90.62 101 THR A O 1
ATOM 774 N N . GLU A 1 102 ? 20.113 -3.667 -8.922 1.00 86.56 102 GLU A N 1
ATOM 775 C CA . GLU A 1 102 ? 20.017 -2.563 -7.945 1.00 86.56 102 GLU A CA 1
ATOM 776 C C . GLU A 1 102 ? 20.275 -1.164 -8.536 1.00 86.56 102 GLU A C 1
ATOM 778 O O . GLU A 1 102 ? 19.810 -0.168 -7.986 1.00 86.56 102 GLU A O 1
ATOM 783 N N . ASP A 1 103 ? 21.001 -1.086 -9.650 1.00 90.94 103 ASP A N 1
ATOM 784 C CA . ASP A 1 103 ? 21.309 0.137 -10.391 1.00 90.94 103 ASP A CA 1
ATOM 785 C C . ASP A 1 103 ? 20.210 0.564 -11.384 1.00 90.94 103 ASP A C 1
ATOM 787 O O . ASP A 1 103 ? 20.262 1.667 -11.935 1.00 90.94 103 ASP A O 1
ATOM 791 N N . GLU A 1 104 ? 19.184 -0.263 -11.588 1.00 88.62 104 GLU A N 1
ATOM 792 C CA . GLU A 1 104 ? 18.074 0.013 -12.495 1.00 88.62 104 GLU A CA 1
ATOM 793 C C . GLU A 1 104 ? 16.874 0.637 -11.770 1.00 88.62 104 GLU A C 1
ATOM 795 O O . GLU A 1 104 ? 16.531 0.292 -10.640 1.00 88.62 104 GLU A O 1
ATOM 800 N N . THR A 1 105 ? 16.178 1.560 -12.442 1.00 89.19 105 THR A N 1
ATOM 801 C CA . THR A 1 105 ? 14.972 2.205 -11.897 1.00 89.19 105 THR A CA 1
ATOM 802 C C . THR A 1 105 ? 13.710 1.513 -12.417 1.00 89.19 105 THR A C 1
ATOM 804 O O . THR A 1 105 ? 13.454 1.559 -13.625 1.00 89.19 105 THR A O 1
ATOM 807 N N . PRO A 1 106 ? 12.878 0.912 -11.544 1.00 87.31 106 PRO A N 1
ATOM 808 C CA . PRO A 1 106 ? 11.628 0.300 -11.967 1.00 87.31 106 PRO A CA 1
ATOM 809 C C . PRO A 1 106 ? 10.654 1.327 -12.567 1.00 87.31 106 PRO A C 1
ATOM 811 O O . PRO A 1 106 ? 10.351 2.334 -11.922 1.00 87.31 106 PRO A O 1
ATOM 814 N N . PRO A 1 107 ? 10.078 1.071 -13.754 1.00 84.25 107 PRO A N 1
ATOM 815 C CA . PRO A 1 107 ? 9.178 2.021 -14.413 1.00 84.25 107 PRO A CA 1
ATOM 816 C C . PRO A 1 107 ? 7.833 2.195 -13.692 1.00 84.25 107 PRO A C 1
ATOM 818 O O . PRO A 1 107 ? 7.127 3.169 -13.937 1.00 84.25 107 PRO A O 1
ATOM 821 N N . ALA A 1 108 ? 7.465 1.251 -12.822 1.00 81.62 108 ALA A N 1
ATOM 822 C CA . ALA A 1 108 ? 6.196 1.234 -12.101 1.00 81.62 108 ALA A CA 1
ATOM 823 C C . ALA A 1 108 ? 6.365 1.390 -10.578 1.00 81.62 108 ALA A C 1
ATOM 825 O O . ALA A 1 108 ? 5.422 1.114 -9.850 1.00 81.62 108 ALA A O 1
ATOM 826 N N . GLY A 1 109 ? 7.532 1.829 -10.093 1.00 84.94 109 GLY A N 1
ATOM 827 C CA . GLY A 1 109 ? 7.822 1.920 -8.657 1.00 84.94 109 GLY A CA 1
ATOM 828 C C . GLY A 1 109 ? 8.295 0.602 -8.027 1.00 84.94 109 GLY A C 1
ATOM 829 O O . GLY A 1 109 ? 8.498 -0.400 -8.714 1.00 84.94 109 GLY A O 1
ATOM 830 N N . GLY A 1 110 ? 8.514 0.626 -6.711 1.00 85.25 110 GLY A N 1
ATOM 831 C CA . GLY A 1 110 ? 9.134 -0.463 -5.950 1.00 85.25 110 GLY A CA 1
ATOM 832 C C . GLY A 1 110 ? 10.669 -0.433 -5.943 1.00 85.25 110 GLY A C 1
ATOM 833 O O . GLY A 1 110 ? 11.301 0.473 -6.489 1.00 85.25 110 GLY A O 1
ATOM 834 N N . LYS A 1 111 ? 11.271 -1.432 -5.287 1.00 87.44 111 LYS A N 1
ATOM 835 C CA . LYS A 1 111 ? 12.729 -1.615 -5.197 1.00 87.44 111 LYS A CA 1
ATOM 836 C C . LYS A 1 111 ? 13.179 -2.659 -6.236 1.00 87.44 111 LYS A C 1
ATOM 838 O O . LYS A 1 111 ? 12.565 -3.729 -6.291 1.00 87.44 111 LYS A O 1
ATOM 843 N N . PRO A 1 112 ? 14.205 -2.384 -7.063 1.00 90.25 112 PRO A N 1
ATOM 844 C CA . PRO A 1 112 ? 14.740 -3.378 -7.991 1.00 90.25 112 PRO A CA 1
ATOM 845 C C . PRO A 1 112 ? 15.316 -4.581 -7.231 1.00 90.25 112 PRO A C 1
ATOM 847 O O . PRO A 1 112 ? 15.770 -4.455 -6.094 1.00 90.25 112 PRO A O 1
ATOM 850 N N . GLY A 1 113 ? 15.254 -5.763 -7.839 1.00 89.69 113 GLY A N 1
ATOM 851 C CA . GLY A 1 113 ? 15.728 -7.015 -7.244 1.00 89.69 113 GLY A CA 1
ATOM 852 C C . GLY A 1 113 ? 14.923 -7.492 -6.030 1.00 89.69 113 GLY A C 1
ATOM 853 O O . GLY A 1 113 ? 15.346 -8.420 -5.342 1.00 89.69 113 GLY A O 1
ATOM 854 N N . TRP A 1 114 ? 13.770 -6.882 -5.740 1.00 88.69 114 TRP A N 1
ATOM 855 C CA . TRP A 1 114 ? 13.000 -7.142 -4.523 1.00 88.69 114 TRP A CA 1
ATOM 856 C C . TRP A 1 114 ? 11.581 -7.629 -4.819 1.00 88.69 114 TRP A C 1
ATOM 858 O O . TRP A 1 114 ? 10.967 -7.238 -5.809 1.00 88.69 114 TRP A O 1
ATOM 868 N N . ALA A 1 115 ? 11.034 -8.452 -3.926 1.00 88.12 115 ALA A N 1
ATOM 869 C CA . ALA A 1 115 ? 9.625 -8.820 -3.914 1.00 88.12 115 ALA A CA 1
ATOM 870 C C . ALA A 1 115 ? 9.084 -8.835 -2.483 1.00 88.12 115 ALA A C 1
ATOM 872 O O . ALA A 1 115 ? 9.783 -9.243 -1.552 1.00 88.12 115 ALA A O 1
ATOM 873 N N . GLY A 1 116 ? 7.831 -8.414 -2.336 1.00 83.38 116 GLY A N 1
ATOM 874 C CA . GLY A 1 116 ? 7.079 -8.549 -1.101 1.00 83.38 116 GLY A CA 1
ATOM 875 C C . GLY A 1 116 ? 6.765 -10.010 -0.810 1.00 83.38 116 GLY A C 1
ATOM 876 O O . GLY A 1 116 ? 6.671 -10.842 -1.719 1.00 83.38 116 GLY A O 1
ATOM 877 N N . LEU A 1 117 ? 6.597 -10.322 0.474 1.00 83.38 117 LEU A N 1
ATOM 878 C CA . LEU A 1 117 ? 6.146 -11.642 0.892 1.00 83.38 117 LEU A CA 1
ATOM 879 C C . LEU A 1 117 ? 4.723 -11.871 0.376 1.00 83.38 117 LEU A C 1
ATOM 881 O O . LEU A 1 117 ? 3.848 -11.024 0.532 1.00 83.38 117 LEU A O 1
ATOM 885 N N . ALA A 1 118 ? 4.504 -13.012 -0.271 1.00 84.00 118 ALA A N 1
ATOM 886 C CA . ALA A 1 118 ? 3.179 -13.398 -0.730 1.00 84.00 118 ALA A CA 1
A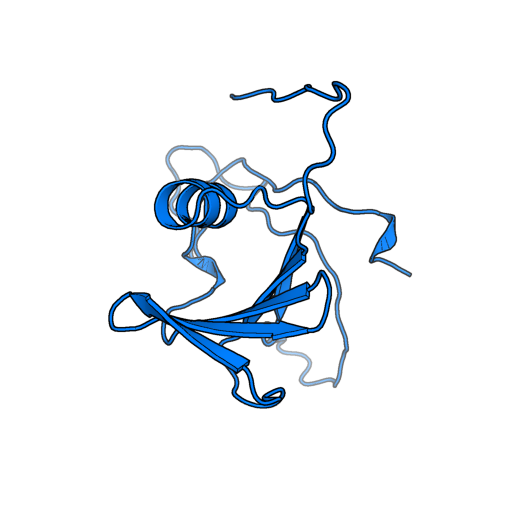TOM 887 C C . ALA A 1 118 ? 2.402 -14.054 0.416 1.00 84.00 118 ALA A C 1
ATOM 889 O O . ALA A 1 118 ? 2.914 -14.981 1.049 1.00 84.00 118 ALA A O 1
ATOM 890 N N . ASN A 1 119 ? 1.147 -13.651 0.622 1.00 85.50 119 ASN A N 1
ATOM 891 C CA . ASN A 1 119 ? 0.223 -14.423 1.440 1.00 85.50 119 ASN A CA 1
ATOM 892 C C . ASN A 1 119 ? -0.516 -15.449 0.579 1.00 85.50 119 ASN A C 1
ATOM 894 O O . ASN A 1 119 ? -1.401 -15.126 -0.215 1.00 85.50 119 ASN A O 1
ATOM 898 N N . LEU A 1 120 ? -0.158 -16.718 0.762 1.00 82.00 120 LEU A N 1
ATOM 899 C CA . LEU A 1 120 ? -0.751 -17.829 0.020 1.00 82.00 120 LEU A CA 1
ATOM 900 C C . LEU A 1 120 ? -2.214 -18.104 0.400 1.00 82.00 120 LEU A C 1
ATOM 902 O O . LEU A 1 120 ? -2.882 -18.832 -0.323 1.00 82.00 120 LEU A O 1
ATOM 906 N N . ARG A 1 121 ? -2.731 -17.532 1.497 1.00 87.12 121 ARG A N 1
ATOM 907 C CA . 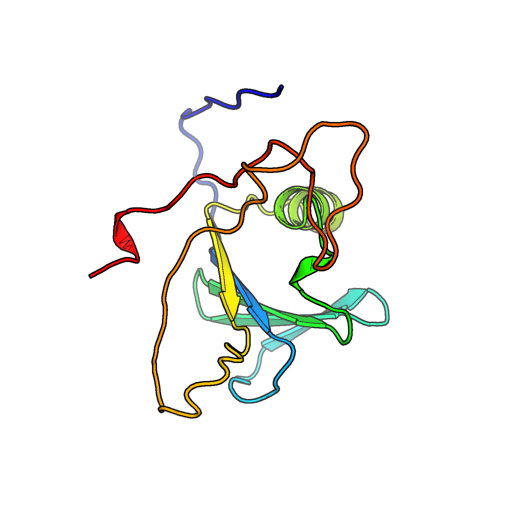ARG A 1 121 ? -4.145 -17.670 1.887 1.00 87.12 121 ARG A CA 1
ATOM 908 C C . ARG A 1 121 ? -5.088 -16.791 1.060 1.00 87.12 121 ARG A C 1
ATOM 910 O O . ARG A 1 121 ? -6.282 -17.062 1.054 1.00 87.12 121 ARG A O 1
ATOM 917 N N . ILE A 1 122 ? -4.570 -15.747 0.403 1.00 79.50 122 ILE A N 1
ATOM 918 C CA . ILE A 1 122 ? -5.366 -14.768 -0.363 1.00 79.50 122 ILE A CA 1
ATOM 919 C C . ILE A 1 122 ? -5.546 -15.188 -1.837 1.00 79.50 122 ILE A C 1
ATOM 921 O O . ILE A 1 122 ? -6.443 -14.699 -2.524 1.00 79.50 122 ILE A O 1
ATOM 925 N N . GLY A 1 123 ? -4.721 -16.114 -2.334 1.00 67.31 123 GLY A N 1
ATOM 926 C CA . GLY A 1 123 ? -4.866 -16.694 -3.672 1.00 67.31 123 GLY A CA 1
ATOM 927 C C . GLY A 1 123 ? -5.922 -17.813 -3.747 1.00 67.31 123 GLY A C 1
ATOM 928 O O . GLY A 1 123 ? -6.321 -18.337 -2.708 1.00 67.31 123 GLY A O 1
ATOM 929 N N . PRO A 1 124 ? -6.387 -18.172 -4.961 1.00 57.97 124 PRO A N 1
ATOM 930 C CA . PRO A 1 124 ? -7.262 -19.327 -5.185 1.00 57.97 124 PRO A CA 1
ATOM 931 C C . PRO A 1 124 ? -6.587 -20.677 -4.897 1.00 57.97 124 PRO A C 1
ATOM 933 O O . PRO A 1 124 ? -5.338 -20.752 -4.962 1.00 57.97 124 PRO A O 1
#

pLDDT: mean 71.72, std 20.63, range [23.88, 91.88]

Foldseek 3Di:
DDDDDDDDDDPALEAAEEEDQDDPDDDPDWDDQDPFWIWHDDRRYIYIHGNDQPQADDPVQVVCCVRPVHHYPYYHYDDDDDDPVPDDDDDDDWDDALPFDQPDDDPRHDGHNDTDDDDPVPDD